Protein AF-A0A4R4V6R8-F1 (afdb_monomer)

Foldseek 3Di:
DDDDDDDDDDDPPPPPDPDPDPDPQDCFDKDDDQQKIWTAGSQQFKIKIWGNDQPQKKKKKWWAKPVRDIDMDIFPVRRGTGMDMDGDDPIGTFKMWIFIHDPDGDIDDIDGDDPPPPD

Solvent-accessible surface area (backbone atoms only — not comparable to full-atom values): 7144 Å² total; per-residue (Å²): 140,82,87,79,82,79,79,83,80,81,79,81,78,77,78,80,72,81,73,81,76,79,75,80,79,59,94,41,49,75,54,74,72,79,52,29,36,37,41,32,43,59,85,25,35,39,41,36,26,29,19,65,37,79,80,65,58,13,24,26,33,42,35,31,31,73,78,75,47,75,49,76,50,57,16,69,58,56,24,32,64,30,62,32,72,52,75,44,90,92,46,32,55,39,32,37,25,52,28,42,35,84,88,75,60,60,63,52,80,72,48,73,61,68,90,85,80,83,128

pLDDT: mean 82.66, std 16.84, range [34.41, 97.62]

Structure (mmCIF, N/CA/C/O backbone):
data_AF-A0A4R4V6R8-F1
#
_entry.id   AF-A0A4R4V6R8-F1
#
loop_
_atom_site.group_PDB
_atom_site.id
_atom_site.type_symbol
_atom_site.label_atom_id
_atom_site.label_alt_id
_atom_site.label_comp_id
_atom_site.label_asym_id
_atom_site.label_entity_id
_atom_site.label_seq_id
_atom_site.pdbx_PDB_ins_code
_atom_site.Cartn_x
_atom_site.Cartn_y
_atom_site.Cartn_z
_atom_site.occupancy
_atom_site.B_iso_or_equiv
_atom_site.auth_seq_id
_atom_site.auth_comp_id
_atom_site.auth_asym_id
_atom_site.auth_atom_id
_atom_site.pdbx_PDB_model_num
ATOM 1 N N . MET A 1 1 ? -22.557 -41.211 75.153 1.00 46.03 1 MET A N 1
ATOM 2 C CA . MET A 1 1 ? -21.788 -40.215 74.374 1.00 46.03 1 MET A CA 1
ATOM 3 C C . MET A 1 1 ? -21.145 -40.929 73.190 1.00 46.03 1 MET A C 1
ATOM 5 O O . MET A 1 1 ? -20.232 -41.707 73.413 1.00 46.03 1 MET A O 1
ATOM 9 N N . LEU A 1 2 ? -21.640 -40.742 71.961 1.00 44.09 2 LEU A N 1
ATOM 10 C CA . LEU A 1 2 ? -21.034 -41.318 70.749 1.00 44.09 2 LEU A CA 1
ATOM 11 C C . LEU A 1 2 ? -20.613 -40.167 69.825 1.00 44.09 2 LEU A C 1
ATOM 13 O O . LEU A 1 2 ? -21.460 -39.483 69.253 1.00 44.09 2 LEU A O 1
ATOM 17 N N . ARG A 1 3 ? -19.300 -39.925 69.727 1.00 52.09 3 ARG A N 1
ATOM 18 C CA . ARG A 1 3 ? -18.693 -38.956 68.803 1.00 52.09 3 ARG A CA 1
ATOM 19 C C . ARG A 1 3 ? -18.830 -39.489 67.377 1.00 52.09 3 ARG A C 1
ATOM 21 O O . ARG A 1 3 ? -18.161 -40.450 67.014 1.00 52.09 3 ARG A O 1
ATOM 28 N N . ARG A 1 4 ? -19.686 -38.864 66.569 1.00 50.53 4 ARG A N 1
ATOM 29 C CA . ARG A 1 4 ? -19.706 -39.078 65.119 1.00 50.53 4 ARG A CA 1
ATOM 30 C C . ARG A 1 4 ? -18.645 -38.173 64.501 1.00 50.53 4 ARG A C 1
ATOM 32 O O . ARG A 1 4 ? -18.787 -36.955 64.504 1.00 50.53 4 ARG A O 1
ATOM 39 N N . VAL A 1 5 ? -17.558 -38.784 64.043 1.00 56.84 5 VAL A N 1
ATOM 40 C CA . VAL A 1 5 ? -16.520 -38.137 63.238 1.00 56.84 5 VAL A CA 1
ATOM 41 C C . VAL A 1 5 ? -17.124 -37.882 61.858 1.00 56.84 5 VAL A C 1
ATOM 43 O O . VAL A 1 5 ? -17.428 -38.826 61.133 1.00 56.84 5 VAL A O 1
ATOM 46 N N . ALA A 1 6 ? -17.370 -36.615 61.527 1.00 56.00 6 ALA A N 1
ATOM 47 C CA . ALA A 1 6 ? -17.812 -36.220 60.197 1.00 56.00 6 ALA A CA 1
ATOM 48 C C . ALA A 1 6 ? -16.588 -36.171 59.272 1.00 56.00 6 ALA A C 1
ATOM 50 O O . ALA A 1 6 ? -15.661 -35.396 59.496 1.00 56.00 6 ALA A O 1
ATOM 51 N N . LEU A 1 7 ? -16.579 -37.050 58.270 1.00 53.75 7 LEU A N 1
ATOM 52 C CA . LEU A 1 7 ? -15.577 -37.111 57.210 1.00 53.75 7 LEU A CA 1
ATOM 53 C C . LEU A 1 7 ? -15.685 -35.870 56.315 1.00 53.75 7 LEU A C 1
ATOM 55 O O . LEU A 1 7 ? -16.718 -35.626 55.692 1.00 53.75 7 LEU A O 1
ATOM 59 N N . SER A 1 8 ? -14.602 -35.102 56.250 1.00 54.88 8 SER A N 1
ATOM 60 C CA . SER A 1 8 ? -14.429 -33.961 55.354 1.00 54.88 8 SER A CA 1
ATOM 61 C C . SER A 1 8 ? -14.365 -34.432 53.898 1.00 54.88 8 SER A C 1
ATOM 63 O O . SER A 1 8 ? -13.356 -34.985 53.465 1.00 54.88 8 SER A O 1
ATOM 65 N N . ALA A 1 9 ? -15.427 -34.206 53.126 1.00 58.50 9 ALA A N 1
ATOM 66 C CA . ALA A 1 9 ? -15.401 -34.375 51.677 1.00 58.50 9 ALA A CA 1
ATOM 67 C C . ALA A 1 9 ? -14.760 -33.131 51.038 1.00 58.50 9 ALA A C 1
ATOM 69 O O . ALA A 1 9 ? -15.393 -32.084 50.909 1.00 58.50 9 ALA A O 1
ATOM 70 N N . ALA A 1 10 ? -13.482 -33.230 50.670 1.00 58.16 10 ALA A N 1
ATOM 71 C CA . ALA A 1 10 ? -12.789 -32.203 49.900 1.00 58.16 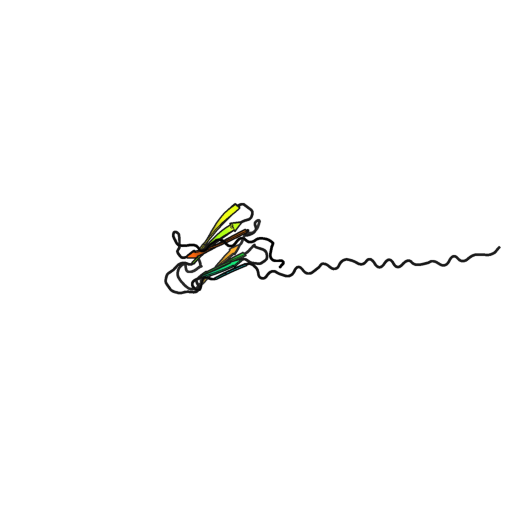10 ALA A CA 1
ATOM 72 C C . ALA A 1 10 ? -13.292 -32.225 48.445 1.00 58.16 10 ALA A C 1
ATOM 74 O O . ALA A 1 10 ? -12.904 -33.082 47.653 1.00 58.16 10 ALA A O 1
ATOM 75 N N . ALA A 1 11 ? -14.177 -31.291 48.096 1.00 59.31 11 ALA A N 1
ATOM 76 C CA . ALA A 1 11 ? -14.595 -31.065 46.718 1.00 59.31 11 ALA A CA 1
ATOM 77 C C . ALA A 1 11 ? -13.480 -30.317 45.968 1.00 59.31 11 ALA A C 1
ATOM 79 O O . ALA A 1 11 ? -13.338 -29.100 46.082 1.00 59.31 11 ALA A O 1
ATOM 80 N N . LEU A 1 12 ? -12.661 -31.056 45.219 1.00 55.62 12 LEU A N 1
ATOM 81 C CA . LEU A 1 12 ? -11.640 -30.495 44.339 1.00 55.62 12 LEU A CA 1
ATOM 82 C C . LEU A 1 12 ? -12.323 -29.971 43.062 1.00 55.62 12 LEU A C 1
ATOM 84 O O . LEU A 1 12 ? -12.446 -30.678 42.064 1.00 55.62 12 LEU A O 1
ATOM 88 N N . ALA A 1 13 ? -12.827 -28.737 43.106 1.00 60.25 13 ALA A N 1
ATOM 89 C CA . ALA A 1 13 ? -13.317 -28.045 41.919 1.00 60.25 13 ALA A CA 1
ATOM 90 C C . ALA A 1 13 ? -12.113 -27.636 41.055 1.00 60.25 13 ALA A C 1
ATOM 92 O O . ALA A 1 13 ? -11.494 -26.594 41.268 1.00 60.25 13 ALA A O 1
ATOM 93 N N . VAL A 1 14 ? -11.748 -28.492 40.100 1.00 62.75 14 VAL A N 1
ATOM 94 C CA . VAL A 1 14 ? -10.743 -28.180 39.081 1.00 62.75 14 VAL A CA 1
ATOM 95 C C . VAL A 1 14 ? -11.340 -27.107 38.171 1.00 62.75 14 VAL A C 1
ATOM 97 O O . VAL A 1 14 ? -12.184 -27.387 37.323 1.00 62.75 14 VAL A O 1
ATOM 100 N N . LEU A 1 15 ? -10.942 -25.856 38.397 1.00 61.09 15 LEU A N 1
ATOM 101 C CA . LEU A 1 15 ? -11.244 -24.729 37.523 1.00 61.09 15 LEU A CA 1
ATOM 102 C C . LEU A 1 15 ? -10.643 -25.028 36.143 1.00 61.09 15 LEU A C 1
ATOM 104 O O . LEU A 1 15 ? -9.438 -24.887 35.936 1.00 61.09 15 LEU A O 1
ATOM 108 N N . LEU A 1 16 ? -11.480 -25.470 35.205 1.00 61.31 16 LEU A N 1
ATOM 109 C CA . LEU A 1 16 ? -11.157 -25.531 33.782 1.00 61.31 16 LEU A CA 1
ATOM 110 C C . LEU A 1 16 ? -10.950 -24.095 33.292 1.00 61.31 16 LEU A C 1
ATOM 112 O O . LEU A 1 16 ? -11.885 -23.440 32.836 1.00 61.31 16 LEU A O 1
ATOM 116 N N . ALA A 1 17 ? -9.732 -23.577 33.442 1.00 66.19 17 ALA A N 1
ATOM 117 C CA . ALA A 1 17 ? -9.359 -22.310 32.842 1.00 66.19 17 ALA A CA 1
ATOM 118 C C . ALA A 1 17 ? -9.426 -22.479 31.313 1.00 66.19 17 ALA A C 1
ATOM 120 O O . ALA A 1 17 ? -8.722 -23.341 30.772 1.00 66.19 17 ALA A O 1
ATOM 121 N N . PRO A 1 18 ? -10.265 -21.711 30.593 1.00 64.94 18 PRO A N 1
ATOM 122 C CA . PRO A 1 18 ? -10.255 -21.744 29.142 1.00 64.94 18 PRO A CA 1
ATOM 123 C C . PRO A 1 18 ? -8.866 -21.311 28.671 1.00 64.94 18 PRO A C 1
ATOM 125 O O . PRO A 1 18 ? -8.393 -20.221 28.995 1.00 64.94 18 PRO A O 1
ATOM 128 N N . SER A 1 19 ? -8.188 -22.191 27.938 1.00 69.00 19 SER A N 1
ATOM 129 C CA . SER A 1 19 ? -6.907 -21.847 27.328 1.00 69.00 19 SER A CA 1
ATOM 130 C C . SER A 1 19 ? -7.152 -20.788 26.252 1.00 69.00 19 SER A C 1
ATOM 132 O O . SER A 1 19 ? -8.079 -20.957 25.455 1.00 69.00 19 SER A O 1
ATOM 134 N N . PRO A 1 20 ? -6.365 -19.698 26.202 1.00 64.75 20 PRO A N 1
ATOM 135 C CA . PRO A 1 20 ? -6.498 -18.721 25.136 1.00 64.75 20 PRO A CA 1
ATOM 136 C C . PRO A 1 20 ? -6.232 -19.431 23.807 1.00 64.75 20 PRO A C 1
ATOM 138 O O . PRO A 1 20 ? -5.133 -19.937 23.568 1.00 64.75 20 PRO A O 1
ATOM 141 N N . ALA A 1 21 ? -7.252 -19.503 22.953 1.00 65.62 21 ALA A N 1
ATOM 142 C CA . ALA A 1 21 ? -7.082 -19.984 21.593 1.00 65.62 21 ALA A CA 1
ATOM 143 C C . ALA A 1 21 ? -6.049 -19.081 20.909 1.00 65.62 21 ALA A C 1
ATOM 145 O O . ALA A 1 21 ? -6.212 -17.858 20.871 1.00 65.62 21 ALA A O 1
ATOM 146 N N . LYS A 1 22 ? -4.962 -19.668 20.399 1.00 59.84 22 LYS A N 1
ATOM 147 C CA . LYS A 1 22 ? -4.022 -18.921 19.566 1.00 59.84 22 LYS A CA 1
ATOM 148 C C . LYS A 1 22 ? -4.779 -18.471 18.323 1.00 59.84 22 LYS A C 1
ATOM 150 O O . LYS A 1 22 ? -5.207 -19.305 17.530 1.00 59.84 22 LYS A O 1
ATOM 155 N N . ALA A 1 23 ? -4.970 -17.163 18.178 1.00 58.03 23 ALA A N 1
ATOM 156 C CA . ALA A 1 23 ? -5.501 -16.599 16.951 1.00 58.03 23 ALA A CA 1
ATOM 157 C C . ALA A 1 23 ? -4.562 -17.001 15.809 1.00 58.03 23 ALA A C 1
ATOM 159 O O . ALA A 1 23 ? -3.366 -16.706 15.860 1.00 58.03 23 ALA A O 1
ATOM 160 N N . GLN A 1 24 ? -5.096 -17.711 14.816 1.00 58.78 24 GLN A N 1
ATOM 161 C CA . GLN A 1 24 ? -4.370 -18.007 13.592 1.00 58.78 24 GLN A CA 1
ATOM 162 C C . GLN A 1 24 ? -3.955 -16.672 12.973 1.00 58.78 24 GLN A C 1
ATOM 164 O O . GLN A 1 24 ? -4.795 -15.809 12.701 1.00 58.78 24 GLN A O 1
ATOM 169 N N . THR A 1 25 ? -2.650 -16.467 12.826 1.00 60.12 25 THR A N 1
ATOM 170 C CA . THR A 1 25 ? -2.114 -15.314 12.112 1.00 60.12 25 THR A CA 1
ATOM 171 C C . THR A 1 25 ? -2.572 -15.439 10.667 1.00 60.12 25 THR A C 1
ATOM 173 O O . THR A 1 25 ? -2.179 -16.372 9.978 1.00 60.12 25 THR A O 1
ATOM 176 N N . SER A 1 26 ? -3.465 -14.550 10.235 1.00 72.94 26 SER A N 1
ATOM 177 C CA . SER A 1 26 ? -3.786 -14.391 8.815 1.00 72.94 26 SER A CA 1
ATOM 178 C C . SER A 1 26 ? -2.501 -14.054 8.054 1.00 72.94 26 SER A C 1
ATOM 180 O O . SER A 1 26 ? -1.675 -13.311 8.576 1.00 72.94 26 SER A O 1
ATOM 182 N N . ASP A 1 27 ? -2.352 -14.542 6.823 1.00 81.56 27 ASP A N 1
ATOM 183 C CA . ASP A 1 27 ? -1.213 -14.204 5.952 1.00 81.56 27 ASP A CA 1
ATOM 184 C C . ASP A 1 27 ? -1.255 -12.745 5.440 1.00 81.56 27 ASP A C 1
ATOM 186 O O . ASP A 1 27 ? -0.393 -12.313 4.678 1.00 81.56 27 ASP A O 1
ATOM 190 N N . GLY A 1 28 ? -2.247 -11.956 5.874 1.00 90.38 28 GLY A N 1
ATOM 191 C CA . GLY A 1 28 ? -2.495 -10.607 5.383 1.00 90.38 28 GLY A CA 1
ATOM 192 C C . GLY A 1 28 ? -3.298 -10.601 4.085 1.00 90.38 28 GLY A C 1
ATOM 193 O O . GLY A 1 28 ? -4.106 -11.494 3.826 1.00 90.38 28 GLY A O 1
ATOM 194 N N . TRP A 1 29 ? -3.109 -9.552 3.288 1.00 94.19 29 TRP A N 1
ATOM 195 C CA . TRP A 1 29 ? -3.768 -9.374 1.993 1.00 94.19 29 TRP A CA 1
ATOM 196 C C . TRP A 1 29 ? -2.747 -8.988 0.936 1.00 94.19 29 TRP A C 1
ATOM 198 O O . TRP A 1 29 ? -1.782 -8.289 1.235 1.00 94.19 29 TRP A O 1
ATOM 208 N N . HIS A 1 30 ? -2.976 -9.410 -0.303 1.00 94.75 30 HIS A N 1
ATOM 209 C CA . HIS A 1 30 ? -2.033 -9.216 -1.395 1.00 94.75 30 HIS A CA 1
ATOM 210 C C . HIS A 1 30 ? -2.758 -9.066 -2.740 1.00 94.75 30 HIS A C 1
ATOM 212 O O . HIS A 1 30 ? -3.811 -9.671 -2.936 1.00 94.75 30 HIS A O 1
ATOM 218 N N . ASP A 1 31 ? -2.200 -8.263 -3.646 1.00 95.44 31 ASP A N 1
ATOM 219 C CA . ASP A 1 31 ? -2.538 -8.239 -5.077 1.00 95.44 31 ASP A CA 1
ATOM 220 C C . ASP A 1 31 ? -1.236 -8.114 -5.879 1.00 95.44 31 ASP A C 1
ATOM 222 O O . ASP A 1 31 ? -0.329 -7.367 -5.498 1.00 95.44 31 ASP A O 1
ATOM 226 N N . ASP A 1 32 ? -1.163 -8.848 -6.983 1.00 95.06 32 ASP A N 1
ATOM 227 C CA . ASP A 1 32 ? -0.010 -8.927 -7.874 1.00 95.06 32 ASP A CA 1
ATOM 228 C C . ASP A 1 32 ? -0.494 -8.816 -9.322 1.00 95.06 32 ASP A C 1
ATOM 230 O O . ASP A 1 32 ? -1.487 -9.431 -9.729 1.00 95.06 32 ASP A O 1
ATOM 234 N N . ALA A 1 33 ? 0.194 -7.987 -10.100 1.00 93.88 33 ALA A N 1
ATOM 235 C CA . ALA A 1 33 ? -0.126 -7.726 -11.495 1.00 93.88 33 ALA A CA 1
ATOM 236 C C . ALA A 1 33 ? 1.012 -8.096 -12.463 1.00 93.88 33 ALA A C 1
ATOM 238 O O . ALA A 1 33 ? 0.949 -7.750 -13.642 1.00 93.88 33 ALA A O 1
ATOM 239 N N . GLY A 1 34 ? 2.068 -8.754 -11.981 1.00 93.06 34 GLY A N 1
ATOM 240 C CA . GLY A 1 34 ? 3.285 -9.106 -12.713 1.00 93.06 34 GLY A CA 1
ATOM 241 C C . GLY A 1 34 ? 4.264 -7.944 -12.916 1.00 93.06 34 GLY A C 1
ATOM 242 O O . GLY A 1 34 ? 5.471 -8.153 -12.884 1.00 93.06 34 GLY A O 1
ATOM 243 N N . TRP A 1 35 ? 3.768 -6.716 -13.096 1.00 92.19 35 TRP A N 1
ATOM 244 C CA . TRP A 1 35 ? 4.587 -5.492 -13.155 1.00 92.19 35 TRP A CA 1
ATOM 245 C C . TRP A 1 35 ? 4.779 -4.837 -11.784 1.00 92.19 35 TRP A C 1
ATOM 247 O O . TRP A 1 35 ? 5.725 -4.090 -11.565 1.00 92.19 35 TRP A O 1
ATOM 257 N N . GLY A 1 36 ? 3.894 -5.132 -10.840 1.00 95.12 36 GLY A N 1
ATOM 258 C CA . GLY A 1 36 ? 3.933 -4.581 -9.501 1.00 95.12 36 GLY A CA 1
ATOM 259 C C . GLY A 1 36 ? 3.118 -5.427 -8.545 1.00 95.12 36 GLY A C 1
ATOM 260 O O . GLY A 1 36 ? 2.263 -6.213 -8.967 1.00 95.12 36 GLY A O 1
ATOM 261 N N . SER A 1 37 ? 3.369 -5.243 -7.259 1.00 96.56 37 SER A N 1
ATOM 262 C CA . SER A 1 37 ? 2.616 -5.918 -6.215 1.00 96.56 37 SER A CA 1
ATOM 263 C C . SER A 1 37 ? 2.391 -5.033 -5.003 1.00 96.56 37 SER A C 1
ATOM 265 O O . SER A 1 37 ? 3.091 -4.044 -4.768 1.00 96.56 37 SER A O 1
ATOM 267 N N . VAL A 1 38 ? 1.367 -5.383 -4.235 1.00 97.38 38 VAL A N 1
ATOM 268 C CA . VAL A 1 38 ? 1.034 -4.749 -2.966 1.00 97.38 38 VAL A CA 1
ATOM 269 C C . VAL A 1 38 ? 0.731 -5.818 -1.929 1.00 97.38 38 VAL A C 1
ATOM 271 O O . VAL A 1 38 ? 0.036 -6.789 -2.215 1.00 97.38 38 VAL A O 1
ATOM 274 N N . SER A 1 39 ? 1.216 -5.637 -0.706 1.00 96.75 39 SER A N 1
ATOM 275 C CA . SER A 1 39 ? 0.862 -6.477 0.439 1.00 96.75 39 SER A CA 1
ATOM 276 C C . SER A 1 39 ? 0.470 -5.629 1.641 1.00 96.75 39 SER A C 1
ATOM 278 O O . SER A 1 39 ? 1.129 -4.636 1.941 1.00 96.75 39 SER A O 1
ATOM 280 N N . VAL A 1 40 ? -0.564 -6.050 2.363 1.00 96.75 40 VAL A N 1
ATOM 281 C CA . VAL A 1 40 ? -0.984 -5.481 3.645 1.00 96.75 40 VAL A CA 1
ATOM 282 C C . VAL A 1 40 ? -0.784 -6.526 4.731 1.00 96.75 40 VAL A C 1
ATOM 284 O O . VAL A 1 40 ? -1.252 -7.657 4.600 1.00 96.75 40 VAL A O 1
ATOM 287 N N . SER A 1 41 ? -0.111 -6.144 5.815 1.00 94.50 41 SER A N 1
ATOM 288 C CA . SER A 1 41 ? 0.131 -7.024 6.958 1.00 94.50 41 SER A CA 1
ATOM 289 C C . SER A 1 41 ? -1.172 -7.480 7.624 1.00 94.50 41 SER A C 1
ATOM 291 O O . SER A 1 41 ? -2.194 -6.792 7.594 1.00 94.50 41 SER A O 1
ATOM 293 N N . ALA A 1 42 ? -1.128 -8.632 8.292 1.00 92.00 42 ALA A N 1
ATOM 294 C CA . ALA A 1 42 ? -2.274 -9.234 8.981 1.00 92.00 42 ALA A CA 1
ATOM 295 C C . ALA A 1 42 ? -2.938 -8.313 10.022 1.00 92.00 42 ALA A C 1
ATOM 297 O O . ALA A 1 42 ? -4.161 -8.303 10.187 1.00 92.00 42 ALA A O 1
ATOM 298 N N . ASP A 1 43 ? -2.125 -7.512 10.711 1.00 91.50 43 ASP A N 1
ATOM 299 C CA . ASP A 1 43 ? -2.565 -6.521 11.695 1.00 91.50 43 ASP A CA 1
ATOM 300 C C . ASP A 1 43 ? -3.176 -5.260 11.051 1.00 91.50 43 ASP A C 1
ATOM 302 O O . ASP A 1 43 ? -3.824 -4.469 11.739 1.00 91.50 43 ASP A O 1
ATOM 306 N N . ARG A 1 44 ? -3.058 -5.122 9.722 1.00 94.69 44 ARG A N 1
ATOM 307 C CA . ARG A 1 44 ? -3.525 -4.000 8.895 1.00 94.69 44 ARG A CA 1
ATOM 308 C C . ARG A 1 44 ? -2.823 -2.679 9.205 1.00 94.69 44 ARG A C 1
ATOM 310 O O . ARG A 1 44 ? -3.397 -1.618 8.948 1.00 94.69 44 ARG A O 1
ATOM 317 N N . HIS A 1 45 ? -1.617 -2.740 9.767 1.00 95.94 45 HIS A N 1
ATOM 318 C CA . HIS A 1 45 ? -0.831 -1.562 10.120 1.00 95.94 45 HIS A CA 1
ATOM 319 C C . HIS A 1 45 ? 0.266 -1.227 9.117 1.00 95.94 45 HIS A C 1
ATOM 321 O O . HIS A 1 45 ? 0.714 -0.086 9.113 1.00 95.94 45 HIS A O 1
ATOM 327 N N . HIS A 1 46 ? 0.656 -2.163 8.252 1.00 96.88 46 HIS A N 1
ATOM 328 C CA . HIS A 1 46 ? 1.728 -1.982 7.281 1.00 96.88 46 HIS A CA 1
ATOM 329 C C . HIS A 1 46 ? 1.227 -2.291 5.877 1.00 96.88 46 HIS A C 1
ATOM 331 O O . HIS A 1 46 ? 0.510 -3.271 5.665 1.00 96.88 46 HIS A O 1
ATOM 337 N N . ILE A 1 47 ? 1.628 -1.463 4.918 1.00 97.62 47 ILE A N 1
ATOM 338 C CA . ILE A 1 47 ? 1.385 -1.689 3.498 1.00 97.62 47 ILE A CA 1
ATOM 339 C C . ILE A 1 47 ? 2.679 -1.512 2.726 1.00 97.62 47 ILE A C 1
ATOM 341 O O . ILE A 1 47 ? 3.378 -0.517 2.897 1.00 97.62 47 ILE A O 1
ATOM 345 N N . THR A 1 48 ? 2.989 -2.476 1.874 1.00 97.31 48 THR A N 1
ATOM 346 C CA . THR A 1 48 ? 4.174 -2.466 1.023 1.00 97.31 48 THR A CA 1
ATOM 347 C C . THR A 1 48 ? 3.730 -2.478 -0.422 1.00 97.31 48 THR A C 1
ATOM 349 O O . THR A 1 48 ? 2.859 -3.262 -0.786 1.00 97.31 48 THR A O 1
ATOM 352 N N . VAL A 1 49 ? 4.329 -1.618 -1.236 1.00 96.62 49 VAL A N 1
ATOM 353 C CA . VAL A 1 49 ? 4.203 -1.637 -2.692 1.00 96.62 49 VAL A CA 1
ATOM 354 C C . VAL A 1 49 ? 5.565 -1.915 -3.304 1.00 96.62 49 VAL A C 1
ATOM 356 O O . VAL A 1 49 ? 6.562 -1.356 -2.842 1.00 96.62 49 VAL A O 1
ATOM 359 N N . CYS A 1 50 ? 5.606 -2.764 -4.323 1.00 95.50 50 CYS A N 1
ATOM 360 C CA . CYS A 1 50 ? 6.814 -3.117 -5.051 1.00 95.50 50 CYS A CA 1
ATOM 361 C C . CYS A 1 50 ? 6.616 -2.914 -6.552 1.00 95.50 50 CYS A C 1
ATOM 363 O O . CYS A 1 50 ? 5.626 -3.382 -7.110 1.00 95.50 50 CYS A O 1
ATOM 365 N N . ASP A 1 51 ? 7.581 -2.267 -7.198 1.00 95.06 51 ASP A N 1
ATOM 366 C CA . ASP A 1 51 ? 7.793 -2.386 -8.638 1.00 95.06 51 ASP A CA 1
ATOM 367 C C . ASP A 1 51 ? 8.594 -3.668 -8.895 1.00 95.06 51 ASP A C 1
ATOM 369 O O . ASP A 1 51 ? 9.682 -3.855 -8.336 1.00 95.06 51 ASP A O 1
ATOM 373 N N . LEU A 1 52 ? 8.021 -4.573 -9.687 1.00 93.50 52 LEU A N 1
ATOM 374 C CA . LEU A 1 52 ? 8.599 -5.880 -10.018 1.00 93.50 52 LEU A CA 1
ATOM 375 C C . LEU A 1 52 ? 9.289 -5.867 -11.388 1.00 93.50 52 LEU A C 1
ATOM 377 O O . LEU A 1 52 ? 9.670 -6.913 -11.913 1.00 93.50 52 LEU A O 1
ATOM 381 N N . SER A 1 53 ? 9.422 -4.690 -11.997 1.00 88.19 53 SER A N 1
ATOM 382 C CA . SER A 1 53 ? 9.893 -4.523 -13.363 1.00 88.19 53 SER A CA 1
ATOM 383 C C . SER A 1 53 ? 10.865 -3.342 -13.497 1.00 88.19 53 SER A C 1
ATOM 385 O O . SER A 1 53 ? 11.033 -2.511 -12.609 1.00 88.19 53 SER A O 1
ATOM 387 N N . ASN A 1 54 ? 11.622 -3.310 -14.596 1.00 86.62 54 ASN A N 1
ATOM 388 C CA . ASN A 1 54 ? 12.483 -2.171 -14.945 1.00 86.62 54 ASN A CA 1
ATOM 389 C C . ASN A 1 54 ? 12.084 -1.643 -16.320 1.00 86.62 54 ASN A C 1
ATOM 391 O O . ASN A 1 54 ? 12.851 -1.725 -17.278 1.00 86.62 54 ASN A O 1
ATOM 395 N N . ASP A 1 55 ? 10.846 -1.192 -16.437 1.00 83.94 55 ASP A N 1
ATOM 396 C CA . ASP A 1 55 ? 10.244 -0.805 -17.712 1.00 83.94 55 ASP A CA 1
ATOM 397 C C . ASP A 1 55 ? 9.908 0.692 -17.788 1.00 83.94 55 ASP A C 1
ATOM 399 O O . ASP A 1 55 ? 9.302 1.155 -18.754 1.00 83.94 55 ASP A O 1
ATOM 403 N N . GLY A 1 56 ? 10.330 1.464 -16.783 1.00 84.44 56 GLY A N 1
ATOM 404 C CA . GLY A 1 56 ? 10.078 2.897 -16.719 1.00 84.44 56 GLY A CA 1
ATOM 405 C C . GLY A 1 56 ? 8.709 3.269 -16.139 1.00 84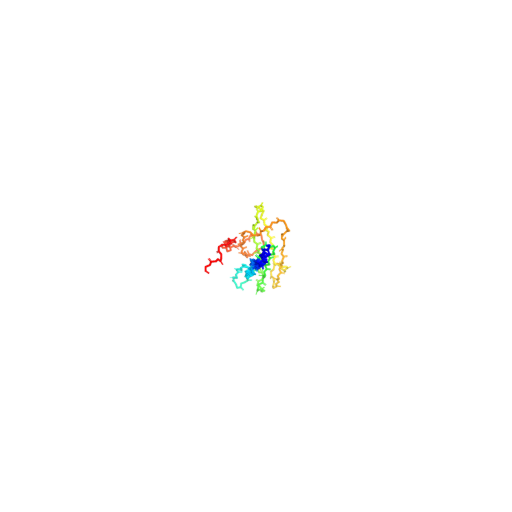.44 56 GLY A C 1
ATOM 406 O O . GLY A 1 56 ? 8.409 4.463 -16.044 1.00 84.44 56 GLY A O 1
ATOM 407 N N . ARG A 1 57 ? 7.871 2.296 -15.749 1.00 85.75 57 ARG A N 1
ATOM 408 C CA . ARG A 1 57 ? 6.550 2.539 -15.157 1.00 85.75 57 ARG A CA 1
ATOM 409 C C . ARG A 1 57 ? 6.657 2.612 -13.642 1.00 85.75 57 ARG A C 1
ATOM 411 O O . ARG A 1 57 ? 7.120 1.692 -12.995 1.00 85.75 57 ARG A O 1
ATOM 418 N N . ALA A 1 58 ? 6.190 3.714 -13.064 1.00 91.31 58 ALA A N 1
ATOM 419 C CA . ALA A 1 58 ? 6.073 3.813 -11.612 1.00 91.31 58 ALA A CA 1
ATOM 420 C C . ALA A 1 58 ? 4.975 2.878 -11.100 1.00 91.31 58 ALA A C 1
ATOM 422 O O . ALA A 1 58 ? 3.903 2.814 -11.710 1.00 91.31 58 ALA A O 1
ATOM 423 N N . VAL A 1 59 ? 5.191 2.263 -9.944 1.00 95.25 59 VAL A N 1
ATOM 424 C CA . VAL A 1 59 ? 4.179 1.452 -9.269 1.00 95.25 59 VAL A CA 1
ATOM 425 C C . VAL A 1 59 ? 3.768 2.141 -7.980 1.00 95.25 59 VAL A C 1
ATOM 427 O O . VAL A 1 59 ? 4.592 2.641 -7.216 1.00 95.25 59 VA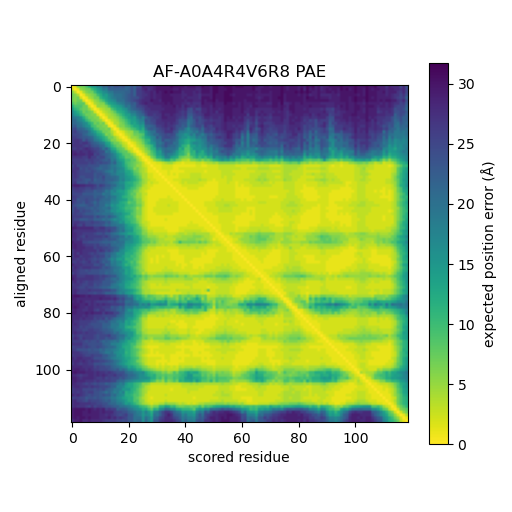L A O 1
ATOM 430 N N . ARG A 1 60 ? 2.464 2.206 -7.725 1.00 95.19 60 ARG A N 1
ATOM 431 C CA . ARG A 1 60 ? 1.933 2.845 -6.522 1.00 95.19 60 ARG A CA 1
ATOM 432 C C . ARG A 1 60 ? 0.744 2.085 -5.973 1.00 95.19 60 ARG A C 1
ATOM 434 O O . ARG A 1 60 ? 0.046 1.382 -6.697 1.00 95.19 60 ARG A O 1
ATOM 441 N N . VAL A 1 61 ? 0.464 2.302 -4.700 1.00 96.38 61 VAL A N 1
ATOM 442 C CA . VAL A 1 61 ? -0.783 1.863 -4.081 1.00 96.38 61 VAL A CA 1
ATOM 443 C C . VAL A 1 61 ? -1.516 3.067 -3.512 1.00 96.38 61 VAL A C 1
ATOM 445 O O . VAL A 1 61 ? -0.922 3.954 -2.896 1.00 96.38 61 VAL A O 1
ATOM 448 N N . GLU A 1 62 ? -2.825 3.092 -3.740 1.00 96.69 62 GLU A N 1
ATOM 449 C CA . GLU A 1 62 ? -3.759 3.923 -2.987 1.00 96.69 62 GLU A CA 1
ATOM 450 C C . GLU A 1 62 ? -4.432 3.062 -1.929 1.00 96.69 62 GLU A C 1
ATOM 452 O O . GLU A 1 62 ? -4.920 1.975 -2.241 1.00 96.69 62 GLU A O 1
ATOM 457 N N . TYR A 1 63 ? -4.505 3.546 -0.695 1.00 97.00 63 TYR A N 1
ATOM 458 C CA . TYR A 1 63 ? -5.185 2.819 0.370 1.00 97.00 63 TYR A CA 1
ATOM 459 C C . TYR A 1 63 ? -6.006 3.740 1.260 1.00 97.00 63 TYR A C 1
ATOM 461 O O . TYR A 1 63 ? -5.719 4.930 1.398 1.00 97.00 63 TYR A O 1
ATOM 469 N N . ALA A 1 64 ? -7.052 3.169 1.846 1.00 97.06 64 ALA A N 1
ATOM 470 C CA . ALA A 1 64 ? -7.939 3.828 2.786 1.00 97.06 64 ALA A CA 1
ATOM 471 C C . ALA A 1 64 ? -7.754 3.246 4.186 1.00 97.06 64 ALA A C 1
ATOM 473 O O . ALA A 1 64 ? -7.444 2.059 4.347 1.00 97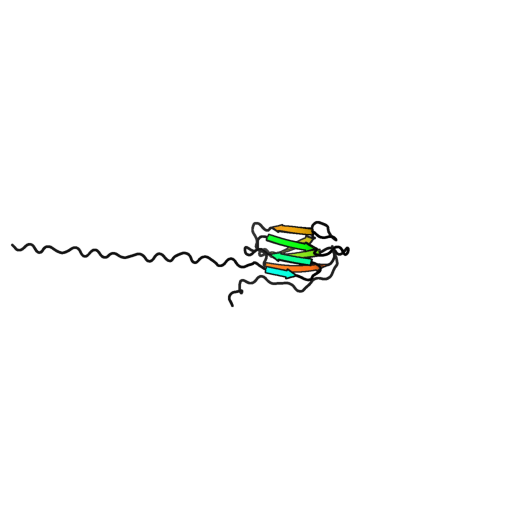.06 64 ALA A O 1
ATOM 474 N N . THR A 1 65 ? -7.970 4.079 5.200 1.00 96.38 65 THR A N 1
ATOM 475 C CA . THR A 1 65 ? -7.917 3.657 6.600 1.00 96.38 65 THR A CA 1
ATOM 476 C C . THR A 1 65 ? -9.286 3.682 7.272 1.00 96.38 65 THR A C 1
ATOM 478 O O . THR A 1 65 ? -10.262 4.231 6.759 1.00 96.38 65 THR A O 1
ATOM 481 N N . SER A 1 66 ? -9.364 3.113 8.475 1.00 94.62 66 SER A N 1
ATOM 482 C CA . SER A 1 66 ? -10.549 3.151 9.338 1.00 94.62 66 SER A CA 1
ATOM 483 C C . SER A 1 66 ? -10.980 4.563 9.752 1.00 94.62 66 SER A C 1
ATOM 485 O O . SER A 1 66 ? -12.083 4.723 10.260 1.00 94.62 66 SER A O 1
ATOM 487 N N . TYR A 1 67 ? -10.138 5.579 9.543 1.00 92.75 67 TYR A N 1
ATOM 488 C CA . TYR A 1 67 ? -10.473 6.993 9.759 1.00 92.75 67 TYR A CA 1
ATOM 489 C C . TYR A 1 67 ? -10.903 7.703 8.473 1.00 92.75 67 TYR A C 1
ATOM 491 O O . TYR A 1 67 ? -10.938 8.928 8.429 1.00 92.75 67 TYR A O 1
ATOM 499 N N . LEU A 1 68 ? -11.227 6.937 7.426 1.00 88.69 68 LEU A N 1
ATOM 500 C CA . LEU A 1 68 ? -11.673 7.439 6.123 1.00 88.69 68 LEU A CA 1
ATOM 501 C C . LEU A 1 68 ? -10.635 8.324 5.413 1.00 88.69 68 LEU A C 1
ATOM 503 O O . LEU A 1 68 ? -10.961 9.038 4.469 1.00 88.69 68 LEU A O 1
ATOM 507 N N . GLN A 1 69 ? -9.373 8.256 5.842 1.00 92.06 69 GLN A N 1
ATOM 508 C CA . GLN A 1 69 ? -8.259 8.918 5.176 1.00 92.06 69 GLN A CA 1
ATOM 509 C C . GLN A 1 69 ? -7.773 8.061 4.013 1.00 92.06 69 GLN A C 1
ATOM 511 O O . GLN A 1 69 ? -7.698 6.836 4.130 1.00 92.06 69 GLN A O 1
ATOM 516 N N . THR A 1 70 ? -7.402 8.717 2.917 1.00 94.75 70 THR A N 1
ATOM 517 C CA . THR A 1 70 ? -6.807 8.082 1.741 1.00 94.75 70 THR A CA 1
ATOM 518 C C . THR A 1 70 ? -5.363 8.513 1.581 1.00 94.75 70 THR A C 1
ATOM 520 O O . THR A 1 70 ? -5.056 9.703 1.658 1.00 94.75 70 THR A O 1
ATOM 523 N N . TRP A 1 71 ? -4.500 7.552 1.294 1.00 95.06 71 TRP A N 1
ATOM 524 C CA . TRP A 1 71 ? -3.065 7.752 1.170 1.00 95.06 71 TRP A CA 1
ATOM 525 C C . TRP A 1 71 ? -2.564 7.171 -0.145 1.00 95.06 71 TRP A C 1
ATOM 527 O O . TRP A 1 71 ? -3.205 6.312 -0.754 1.00 95.06 71 TRP A O 1
ATOM 537 N N . THR A 1 72 ? -1.411 7.651 -0.597 1.00 95.06 72 THR A N 1
ATOM 538 C CA . THR A 1 72 ? -0.744 7.146 -1.796 1.00 95.06 72 THR A CA 1
ATOM 539 C C . THR A 1 72 ? 0.731 6.981 -1.512 1.00 95.06 72 THR A C 1
ATOM 541 O O . THR A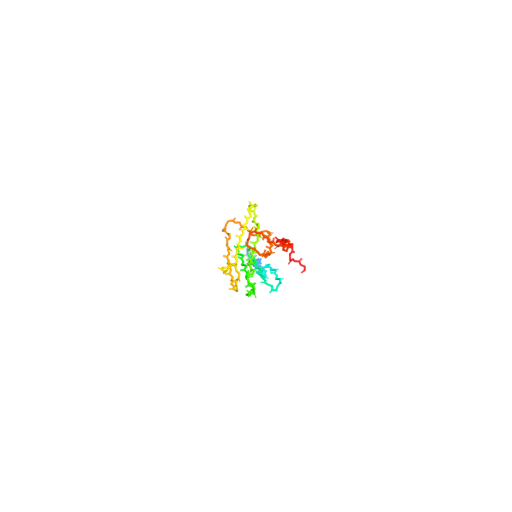 1 72 ? 1.391 7.924 -1.078 1.00 95.06 72 THR A O 1
ATOM 544 N N . ILE A 1 73 ? 1.250 5.796 -1.813 1.00 93.56 73 ILE A N 1
ATOM 545 C CA . ILE A 1 73 ? 2.682 5.520 -1.767 1.00 93.56 73 ILE A CA 1
ATOM 546 C C . ILE A 1 73 ? 3.123 5.024 -3.134 1.00 93.56 73 ILE A C 1
ATOM 548 O O . ILE A 1 73 ? 2.458 4.199 -3.753 1.00 93.56 73 ILE A O 1
ATOM 552 N N . VAL A 1 74 ? 4.232 5.571 -3.610 1.00 91.56 74 VAL A N 1
ATOM 553 C CA . VAL A 1 74 ? 4.920 5.132 -4.825 1.00 91.56 74 VAL A CA 1
ATOM 554 C C . VAL A 1 74 ? 6.104 4.282 -4.385 1.00 91.56 74 VAL A C 1
ATOM 556 O O . VAL A 1 74 ?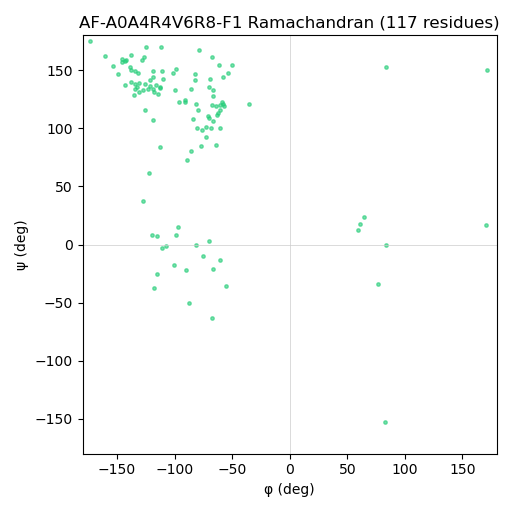 6.672 4.545 -3.318 1.00 91.56 74 VAL A O 1
ATOM 559 N N . ASP A 1 75 ? 6.464 3.282 -5.182 1.00 87.25 75 ASP A N 1
ATOM 560 C CA . ASP A 1 75 ? 7.692 2.519 -5.003 1.00 87.25 75 ASP A CA 1
ATOM 561 C C . ASP A 1 75 ? 8.910 3.459 -4.840 1.00 87.25 75 ASP A C 1
ATOM 563 O O . ASP A 1 75 ? 8.900 4.629 -5.243 1.00 87.25 75 ASP A O 1
ATOM 567 N N . SER A 1 76 ? 9.961 2.975 -4.177 1.00 80.75 76 SER A N 1
ATOM 568 C CA . SER A 1 76 ? 11.091 3.813 -3.757 1.00 80.75 76 SER A CA 1
ATOM 569 C C . SER A 1 76 ? 11.923 4.371 -4.914 1.00 80.75 76 SER A C 1
ATOM 571 O O . SER A 1 76 ? 12.581 5.395 -4.730 1.00 80.75 76 SER A O 1
ATOM 573 N N . ASN A 1 77 ? 11.862 3.755 -6.096 1.00 80.31 77 ASN A N 1
ATOM 574 C CA . ASN A 1 77 ? 12.653 4.147 -7.260 1.00 80.31 77 ASN A CA 1
ATOM 575 C C . ASN A 1 77 ? 11.806 4.768 -8.387 1.00 80.31 77 ASN A C 1
ATOM 577 O O . ASN A 1 77 ? 12.353 5.262 -9.376 1.00 80.31 77 ASN A O 1
ATOM 581 N N . GLY A 1 78 ? 10.485 4.813 -8.213 1.00 65.00 78 GLY A N 1
ATOM 582 C CA . GLY A 1 78 ? 9.491 5.530 -8.999 1.00 65.00 78 GLY A CA 1
ATOM 583 C C . GLY A 1 78 ? 9.406 5.164 -10.479 1.00 65.00 78 GLY A C 1
ATOM 584 O O . GLY A 1 78 ? 8.833 5.988 -11.201 1.00 65.00 78 GLY A O 1
ATOM 585 N N . ALA A 1 79 ? 10.037 4.056 -10.905 1.00 78.19 79 ALA A N 1
ATOM 586 C CA . ALA A 1 79 ? 10.080 3.473 -12.264 1.00 78.19 79 ALA A CA 1
ATOM 587 C C . ALA A 1 79 ? 11.114 2.318 -12.420 1.00 78.19 79 ALA A C 1
ATOM 589 O O . ALA A 1 79 ? 11.577 2.043 -13.533 1.00 78.19 79 ALA A O 1
ATOM 590 N N . ARG A 1 80 ? 11.600 1.741 -11.315 1.00 82.62 80 ARG A N 1
ATOM 591 C CA . ARG A 1 80 ? 12.592 0.654 -11.303 1.00 82.62 80 ARG A CA 1
ATOM 592 C C . ARG A 1 80 ? 12.287 -0.259 -10.125 1.00 82.62 80 ARG A C 1
ATOM 594 O O . ARG A 1 80 ? 11.796 0.225 -9.110 1.00 82.62 80 ARG A O 1
ATOM 601 N N . TRP A 1 81 ? 12.750 -1.507 -10.205 1.00 87.69 81 TRP A N 1
ATOM 602 C CA . TRP A 1 81 ? 12.750 -2.474 -9.102 1.00 87.69 81 TRP A CA 1
ATOM 603 C C . TRP A 1 81 ? 12.993 -1.818 -7.747 1.00 87.69 81 TRP A C 1
ATOM 605 O O . TRP A 1 81 ? 14.028 -1.183 -7.511 1.00 87.69 81 TRP A O 1
ATOM 615 N N . GLY A 1 82 ? 12.037 -1.993 -6.850 1.00 91.56 82 GLY A N 1
ATOM 616 C CA . GLY A 1 82 ? 12.096 -1.386 -5.537 1.00 91.56 82 GLY A CA 1
ATOM 617 C C . GLY A 1 82 ? 10.790 -1.563 -4.798 1.00 91.56 82 GLY A C 1
ATOM 618 O O . GLY A 1 82 ? 9.721 -1.611 -5.397 1.00 91.56 82 GLY A O 1
ATOM 619 N N . CYS A 1 83 ? 10.891 -1.636 -3.477 1.00 94.69 83 CYS A N 1
ATOM 620 C CA . CYS A 1 83 ? 9.733 -1.665 -2.603 1.00 94.69 83 CYS A CA 1
ATOM 621 C C . CYS A 1 83 ? 9.748 -0.457 -1.674 1.00 94.69 83 CYS A C 1
ATOM 623 O O . CYS A 1 83 ? 10.809 0.043 -1.283 1.00 94.69 83 CYS A O 1
ATOM 625 N N . LYS A 1 84 ? 8.555 -0.006 -1.300 1.00 95.31 84 LYS A N 1
ATOM 626 C CA . LYS A 1 84 ? 8.351 0.981 -0.246 1.00 95.31 84 LYS A CA 1
ATOM 627 C C . LYS A 1 84 ? 7.246 0.507 0.682 1.00 95.31 84 LYS A C 1
ATOM 629 O O . LYS A 1 84 ? 6.198 0.063 0.221 1.00 95.31 84 LYS A O 1
ATOM 634 N N . THR A 1 85 ? 7.488 0.650 1.979 1.00 96.19 85 THR A N 1
ATOM 635 C CA . THR A 1 85 ? 6.508 0.360 3.024 1.00 96.19 85 THR A CA 1
ATOM 636 C C . THR A 1 85 ? 6.051 1.655 3.673 1.00 96.19 85 THR A C 1
ATOM 638 O O . THR A 1 85 ? 6.856 2.562 3.888 1.00 96.19 85 THR A O 1
ATOM 641 N N . ASP A 1 86 ? 4.768 1.715 4.001 1.00 96.62 86 ASP A N 1
ATOM 642 C CA . ASP A 1 86 ? 4.189 2.726 4.873 1.00 96.62 86 ASP A CA 1
ATOM 643 C C . ASP A 1 86 ? 3.410 2.066 6.009 1.00 96.62 86 ASP A C 1
ATOM 645 O O . ASP A 1 86 ? 3.075 0.877 5.954 1.00 96.62 86 ASP A O 1
ATOM 649 N N . SER A 1 87 ? 3.170 2.833 7.068 1.00 96.38 87 SER A N 1
ATOM 650 C CA . SER A 1 87 ? 2.546 2.344 8.287 1.00 96.38 87 SER A CA 1
ATOM 651 C C . SER A 1 87 ? 1.518 3.317 8.843 1.00 96.38 87 SER A C 1
ATOM 653 O O . SER A 1 87 ? 1.632 4.533 8.715 1.00 96.38 87 SER A O 1
ATOM 655 N N . THR A 1 88 ? 0.505 2.774 9.509 1.00 93.25 88 THR A N 1
ATOM 656 C CA . THR A 1 88 ? -0.498 3.552 10.237 1.00 93.25 88 THR A CA 1
ATOM 657 C C . THR A 1 88 ? -0.446 3.212 11.719 1.00 93.25 88 THR A C 1
ATOM 659 O O . THR A 1 88 ? -0.498 2.044 12.091 1.00 93.25 88 THR A O 1
ATOM 662 N N . PHE A 1 89 ? -0.405 4.234 12.575 1.00 87.44 89 PHE A N 1
ATOM 663 C CA . PHE A 1 89 ? -0.255 4.045 14.020 1.00 87.44 89 PHE A CA 1
ATOM 664 C C . PHE A 1 89 ? -1.597 3.853 14.743 1.00 87.44 89 PHE A C 1
ATOM 666 O O . PHE A 1 89 ? -1.783 2.893 15.483 1.00 87.44 89 PHE A O 1
ATOM 673 N N . PHE A 1 90 ? -2.566 4.742 14.494 1.00 89.88 90 PHE A N 1
ATOM 674 C CA . PHE A 1 90 ? -3.861 4.751 15.195 1.00 89.88 90 PHE A CA 1
ATOM 675 C C . PHE A 1 90 ? -5.041 4.271 14.345 1.00 89.88 90 PHE A C 1
ATOM 677 O O . PHE A 1 90 ? -6.165 4.218 14.833 1.00 89.88 90 PHE A O 1
ATOM 684 N N . SER A 1 91 ? -4.810 3.930 13.078 1.00 93.06 91 SER A N 1
ATOM 685 C CA . SER A 1 91 ? -5.851 3.447 12.169 1.00 93.06 91 SER A CA 1
ATOM 686 C C . SER A 1 91 ? -5.475 2.094 11.569 1.00 93.06 91 SER A C 1
ATOM 688 O O . SER A 1 91 ? -4.347 1.623 11.723 1.00 93.06 91 SER A O 1
ATOM 690 N N . ARG A 1 92 ? -6.425 1.449 10.897 1.00 94.75 92 ARG A N 1
ATOM 691 C CA . ARG A 1 92 ? -6.194 0.192 10.176 1.00 94.75 92 ARG A CA 1
ATOM 692 C C . ARG A 1 92 ? -6.479 0.380 8.706 1.00 94.75 92 ARG A C 1
ATOM 694 O O . ARG A 1 92 ? -7.438 1.069 8.369 1.00 94.75 92 ARG A O 1
ATOM 701 N N . ILE A 1 93 ? -5.707 -0.273 7.852 1.00 96.12 93 ILE A N 1
ATOM 702 C CA . ILE A 1 93 ? -5.976 -0.314 6.417 1.00 96.12 93 ILE A CA 1
ATOM 703 C C . ILE A 1 93 ? -7.269 -1.108 6.187 1.00 96.12 93 ILE A C 1
ATOM 705 O O . ILE A 1 93 ? -7.448 -2.212 6.714 1.00 96.12 93 ILE A O 1
ATOM 709 N N . THR A 1 94 ? -8.203 -0.519 5.446 1.00 95.69 94 THR A N 1
ATOM 710 C CA . THR A 1 94 ? -9.540 -1.081 5.179 1.00 95.69 94 THR A CA 1
ATOM 711 C C . THR A 1 94 ? -9.752 -1.414 3.711 1.00 95.69 94 THR A C 1
ATOM 713 O O . THR A 1 94 ? -10.536 -2.310 3.398 1.00 95.69 94 THR A O 1
ATOM 716 N N . ALA A 1 95 ? -9.036 -0.740 2.816 1.00 96.50 95 ALA A N 1
ATOM 717 C CA . ALA A 1 95 ? -9.017 -1.045 1.396 1.00 96.50 95 ALA A CA 1
ATOM 718 C C . ALA A 1 95 ? -7.703 -0.589 0.771 1.00 96.50 95 ALA A C 1
ATOM 720 O O . ALA A 1 95 ? -7.089 0.365 1.251 1.00 96.50 95 ALA A O 1
ATOM 721 N N . PHE A 1 96 ? -7.306 -1.233 -0.318 1.00 97.38 96 PHE A N 1
ATOM 722 C CA . PHE A 1 96 ? -6.176 -0.812 -1.138 1.00 97.38 96 PHE A CA 1
ATOM 723 C C . PHE A 1 96 ? -6.430 -1.118 -2.614 1.00 97.38 96 PHE A C 1
ATOM 725 O O . PHE A 1 96 ? -7.260 -1.962 -2.945 1.00 97.38 96 PHE A O 1
ATOM 732 N N . LYS A 1 97 ? -5.713 -0.436 -3.503 1.00 97.12 97 LYS A N 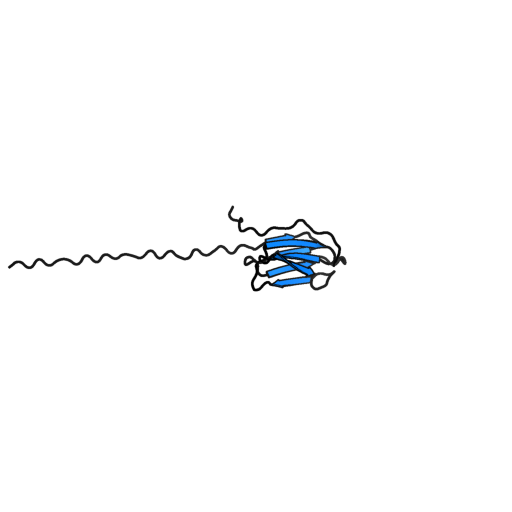1
ATOM 733 C CA . LYS A 1 97 ? -5.670 -0.732 -4.938 1.00 97.12 97 LYS A CA 1
ATOM 734 C C . LYS A 1 97 ? -4.269 -0.493 -5.484 1.00 97.12 97 LYS A C 1
ATOM 736 O O . LYS A 1 97 ? -3.632 0.509 -5.154 1.00 97.12 97 LYS A O 1
ATOM 741 N N . LEU A 1 98 ? -3.815 -1.411 -6.325 1.00 97.25 98 LEU A N 1
ATOM 742 C CA . LEU A 1 98 ? -2.547 -1.312 -7.033 1.00 97.25 98 LEU A CA 1
ATOM 743 C C . LEU A 1 98 ? -2.736 -0.507 -8.322 1.00 97.25 98 LEU A C 1
ATOM 745 O O . LEU A 1 98 ? -3.686 -0.741 -9.073 1.00 97.25 98 LEU A O 1
ATOM 749 N N . CYS A 1 99 ? -1.839 0.435 -8.584 1.00 95.56 99 CYS A N 1
ATOM 750 C CA . CYS A 1 99 ? -1.907 1.306 -9.746 1.00 95.56 99 CYS A CA 1
ATOM 751 C C . CYS A 1 99 ? -0.546 1.432 -10.430 1.00 95.56 99 CYS A C 1
ATOM 753 O O . CYS A 1 99 ? 0.500 1.409 -9.780 1.00 95.56 99 CYS A O 1
ATOM 755 N N . GLU A 1 100 ? -0.584 1.621 -11.743 1.00 93.06 100 GLU A N 1
ATOM 756 C CA . GLU A 1 100 ? 0.576 1.974 -12.556 1.00 93.06 100 GLU A CA 1
ATOM 757 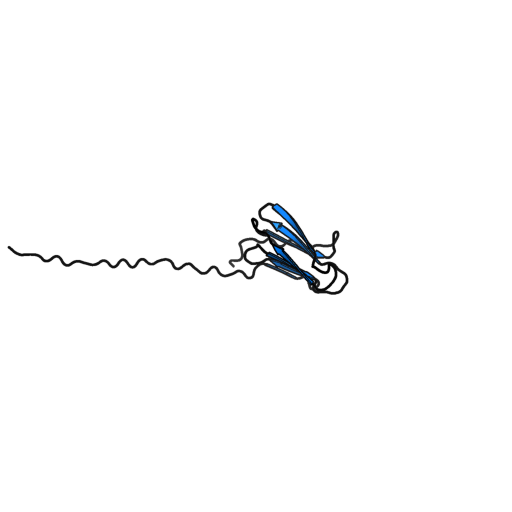C C . GLU A 1 100 ? 0.592 3.487 -12.820 1.00 93.06 100 GLU A C 1
ATOM 759 O O . GLU A 1 100 ? -0.450 4.146 -12.872 1.00 93.06 100 GLU A O 1
ATOM 764 N N . GLY A 1 101 ? 1.784 4.051 -13.000 1.00 86.62 101 GLY A N 1
ATOM 765 C CA . GLY A 1 101 ? 2.001 5.475 -13.246 1.00 86.62 101 GLY A CA 1
ATOM 766 C C . GLY A 1 101 ? 2.041 6.325 -11.970 1.00 86.62 101 GLY A C 1
ATOM 767 O O . GLY A 1 101 ? 1.443 6.005 -10.948 1.00 86.62 101 GLY A O 1
ATOM 768 N N . ARG A 1 102 ? 2.759 7.458 -12.027 1.00 76.25 102 ARG A N 1
ATOM 769 C CA . ARG A 1 102 ? 3.061 8.287 -10.841 1.00 76.25 102 ARG A CA 1
ATOM 770 C C . ARG A 1 102 ? 1.839 8.979 -10.234 1.00 76.25 102 ARG A C 1
ATOM 772 O O . ARG A 1 102 ? 1.520 8.762 -9.073 1.00 76.25 102 ARG A O 1
ATOM 779 N N . LYS A 1 103 ? 1.206 9.875 -10.998 1.00 75.19 103 LYS A N 1
ATOM 780 C CA . LYS A 1 103 ? 0.101 10.734 -10.523 1.00 75.19 103 LYS A CA 1
ATOM 781 C C . LYS A 1 103 ? -1.200 10.482 -11.276 1.00 75.19 103 LYS A C 1
ATOM 783 O O . LYS A 1 103 ? -2.267 10.497 -10.678 1.00 75.19 103 LYS A O 1
ATOM 788 N N . TYR A 1 104 ? -1.095 10.236 -12.576 1.00 75.88 104 TYR A N 1
ATOM 789 C CA . TYR A 1 104 ? -2.213 9.912 -13.449 1.00 75.88 104 TYR A CA 1
ATOM 790 C C . TYR A 1 104 ? -1.861 8.601 -14.140 1.00 75.88 104 TYR A C 1
ATOM 792 O O . TYR A 1 104 ? -0.851 8.527 -14.837 1.00 75.88 104 TYR A O 1
ATOM 800 N N . GLY A 1 105 ? -2.636 7.561 -13.874 1.00 83.19 105 GLY A N 1
ATOM 801 C CA . GLY A 1 105 ? -2.389 6.230 -14.403 1.00 83.19 105 GLY A CA 1
ATOM 802 C C . GLY A 1 105 ? -3.527 5.288 -14.044 1.00 83.19 105 GLY A C 1
ATOM 803 O O . GLY A 1 105 ? -4.475 5.697 -13.365 1.00 83.19 105 GLY A O 1
ATOM 804 N N . SER A 1 106 ? -3.469 4.062 -14.555 1.00 92.31 106 SER A N 1
ATOM 805 C CA . SER A 1 106 ? -4.548 3.099 -14.380 1.00 92.31 106 SER A CA 1
ATOM 806 C C . SER A 1 106 ? -4.433 2.403 -13.022 1.00 92.31 106 SER A C 1
ATOM 808 O O . SER A 1 106 ? -3.342 2.204 -12.487 1.00 92.31 106 SER A O 1
ATOM 810 N N . CYS A 1 107 ? -5.578 2.074 -12.432 1.00 94.88 107 CYS A N 1
ATOM 811 C CA . CYS A 1 107 ? -5.646 1.331 -11.183 1.00 94.88 107 CYS A CA 1
ATOM 812 C C . CYS A 1 107 ? -6.431 0.052 -11.403 1.00 94.88 107 CYS A C 1
ATOM 814 O O . CYS A 1 107 ? -7.457 0.046 -12.088 1.00 94.88 107 CYS A O 1
ATOM 816 N N . ARG A 1 108 ? -5.977 -1.014 -10.754 1.00 96.31 108 ARG A N 1
ATOM 817 C CA . ARG A 1 108 ? -6.763 -2.230 -10.596 1.00 96.31 108 ARG A CA 1
ATOM 818 C C . ARG A 1 108 ? -7.971 -1.966 -9.685 1.00 96.31 108 ARG A C 1
ATOM 820 O O . ARG A 1 108 ? -7.989 -0.966 -8.954 1.00 96.31 108 ARG A O 1
ATOM 827 N N . PRO A 1 109 ? -8.994 -2.836 -9.722 1.00 96.38 109 PRO A N 1
ATOM 828 C CA . PRO A 1 109 ? -10.101 -2.775 -8.775 1.00 96.38 109 PRO A CA 1
ATOM 829 C C . PRO A 1 109 ? -9.617 -2.788 -7.320 1.00 96.38 109 PRO A C 1
ATOM 831 O O . PRO A 1 109 ? -8.604 -3.405 -6.996 1.00 96.38 109 PRO A O 1
ATOM 834 N N . SER A 1 110 ? -10.352 -2.115 -6.436 1.00 95.31 110 SER A N 1
ATOM 835 C CA . SER A 1 110 ? -10.013 -2.076 -5.012 1.00 95.31 110 SER A CA 1
ATOM 836 C C . SER A 1 110 ?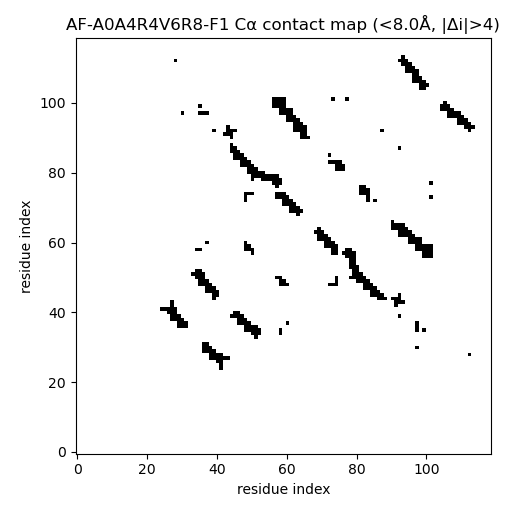 -10.244 -3.423 -4.331 1.00 95.31 110 SER A C 1
ATOM 838 O O . SER A 1 110 ? -11.322 -4.009 -4.448 1.00 95.31 110 SER A O 1
ATOM 840 N N . THR A 1 111 ? -9.282 -3.830 -3.510 1.00 95.62 111 THR A N 1
ATOM 841 C CA . THR A 1 111 ? -9.413 -4.941 -2.569 1.00 95.62 111 THR A CA 1
ATOM 842 C C . THR A 1 111 ? -9.908 -4.414 -1.229 1.00 95.62 111 THR A C 1
ATOM 844 O O . THR A 1 111 ? -9.277 -3.551 -0.613 1.00 95.62 111 THR A O 1
ATOM 847 N N . TRP A 1 112 ? -11.038 -4.945 -0.760 1.00 93.88 112 TRP A N 1
ATOM 848 C CA . TRP A 1 112 ? -11.630 -4.591 0.531 1.00 93.88 112 TRP A CA 1
ATOM 849 C C . TRP A 1 112 ? -11.224 -5.585 1.617 1.00 93.88 112 TRP A C 1
ATOM 851 O O . TRP A 1 112 ? -11.500 -6.781 1.534 1.00 93.88 112 TRP A O 1
ATOM 861 N N . ILE A 1 113 ? -10.611 -5.072 2.681 1.00 90.12 113 ILE A N 1
ATOM 862 C CA . ILE A 1 113 ? -10.119 -5.860 3.809 1.00 90.12 113 ILE A CA 1
ATOM 863 C C . ILE A 1 113 ? -11.261 -6.067 4.819 1.00 90.12 113 ILE A C 1
ATOM 865 O O . ILE A 1 113 ? -11.363 -5.389 5.850 1.00 90.12 113 ILE A O 1
ATOM 869 N N . SER A 1 114 ? -12.141 -7.031 4.547 1.00 76.94 114 SER A N 1
ATOM 870 C CA . SER A 1 114 ? -13.168 -7.461 5.508 1.00 76.94 114 SER A CA 1
ATOM 871 C C . SER A 1 114 ? -12.579 -8.403 6.576 1.00 76.94 114 SER A C 1
ATOM 873 O O . SER A 1 114 ? -11.433 -8.842 6.481 1.00 76.94 114 SER A O 1
ATOM 875 N N . ARG A 1 115 ? -13.309 -8.675 7.666 1.00 60.78 115 ARG A N 1
ATOM 876 C CA . ARG A 1 115 ? -12.944 -9.750 8.619 1.00 60.78 115 ARG A CA 1
ATOM 877 C C . ARG A 1 115 ? -13.394 -11.138 8.135 1.00 60.78 115 ARG A C 1
ATOM 879 O O . ARG A 1 115 ? -13.148 -12.121 8.825 1.00 60.78 115 ARG A O 1
ATOM 886 N N . SER A 1 116 ? -14.034 -11.227 6.973 1.00 47.94 116 SER A N 1
ATOM 887 C CA . SER A 1 116 ? -14.648 -12.454 6.471 1.00 47.94 116 SER A CA 1
ATOM 888 C C . SER A 1 116 ? -13.636 -13.257 5.657 1.00 47.94 116 SER A C 1
ATOM 890 O O . SER A 1 116 ? -13.681 -13.286 4.434 1.00 47.94 116 SER A O 1
ATOM 892 N N . GLY A 1 117 ? -12.689 -13.863 6.368 1.00 45.88 117 GLY A N 1
ATOM 893 C CA . GLY A 1 117 ? -11.764 -14.881 5.867 1.00 45.88 117 GLY A CA 1
ATOM 894 C C . GLY A 1 117 ? -11.796 -16.127 6.752 1.00 45.88 117 GLY A C 1
ATOM 895 O O . GLY A 1 117 ? -10.754 -16.694 7.047 1.00 45.88 117 GLY A O 1
ATOM 896 N N . LEU A 1 118 ? -12.983 -16.485 7.248 1.00 40.53 118 LEU A N 1
ATOM 897 C CA . LEU A 1 118 ? -13.278 -17.794 7.828 1.00 40.53 118 LEU A CA 1
ATOM 898 C C . LEU A 1 118 ? -14.268 -18.464 6.874 1.00 40.53 118 LEU A C 1
ATOM 900 O O . LEU A 1 118 ? -15.480 -18.297 7.017 1.00 40.53 118 LEU A O 1
ATOM 904 N N . GLY A 1 119 ? -13.721 -19.093 5.838 1.00 34.41 119 GLY A N 1
ATOM 905 C CA . GLY A 1 119 ? -14.382 -20.154 5.084 1.00 34.41 119 GLY A CA 1
ATOM 906 C C . GLY A 1 119 ? -13.815 -21.484 5.543 1.00 34.41 119 GLY A C 1
ATOM 907 O O . GLY A 1 119 ? -12.592 -21.508 5.810 1.00 34.41 119 GLY A O 1
#

Radius of gyration: 26.25 Å; Cα contacts (8 Å, |Δi|>4): 233; chains: 1; bounding box: 34×52×92 Å

Sequence (119 aa):
MLRRVALSAAALAVLLAPSPAKAQTSDGWHDDAGWGSVSVSADRHHITVCDLSNDGRAVRVEYATSYLQTWTIVDSNGARWGCKTDSTFFSRITAFKLCEGRKYGSCRPSTWISRSGLG

Mean predicted aligned error: 11.25 Å

Nearest PDB structures (foldseek):
  6msv-assembly14_L  TM=6.366E-01  e=8.011E-02  Homo sapiens
  6msv-assembly14_D  TM=6.085E-01  e=7.194E-02  Homo sapiens
  3d33-assembly2_B  TM=5.264E-01  e=5.208E-02  Phocaeicola vulgatus ATCC 8482
  3d33-assembly1_A  TM=5.285E-01  e=3.979E-02  Phocaeicola vulgatus ATCC 8482
  5f7s-assembly1_A  TM=4.810E-01  e=4.544E+00  Trueperella pyogenes

Secondary structure (DSSP, 8-state):
----------------PPP---------EEEE-SSEEEEE-TTS-EEEEEE---SS--EEEEEEETTS-EEEEE-TTSSSSEEEEEE-SSS-EEEEEEEESSSS--BPPPEE--S----

Organism: NCBI:txid1848322